Protein AF-A0A3D0NWP7-F1 (afdb_monomer_lite)

Foldseek 3Di:
DDPQVVDPDGPPDDDDPDDDPPDDPLVVLLSLLLPDACDPVNLVVLLVVLVVLLVCVVPPDPPDDDDQDDDPPPCRVVSVVLLQQLQQQDQGPNHTSLRSNVVNCPVPVPSSVSSVSNNVDNDHDDDDDDDDPPPPPD

Sequence (138 aa):
MRIQNMFQEDIDRKINGVVKVDQDASDVLVQELKEYVITRELKKHFITFFTNYGDSFREKTADIGVWISGFFGSGKSHFLKMLSYLLENKEVQGEKTVEIFRRKFADDPATFRLIEEAAKGRTDTILFNIDIEGSINK

Secondary structure (DSSP, 8-state):
--GGGGSSS-TTSPP-SS--TTS-HHHHHHHHHHH----HHHHHHHHHHHHHHHHHHHS--S---------TTSSHHHHHHHHHHHHHT-EETTEEHHHHHHGGGTT-HHHHHHHHHHTTS-----------------

Structure (mmCIF, N/CA/C/O backbone):
data_AF-A0A3D0NWP7-F1
#
_entry.id   AF-A0A3D0NWP7-F1
#
loop_
_atom_site.group_PDB
_atom_site.id
_atom_site.type_symbol
_atom_site.label_atom_id
_atom_site.label_alt_id
_atom_site.label_comp_id
_atom_site.label_asym_id
_atom_site.label_entity_id
_atom_site.label_seq_id
_atom_site.pdbx_PDB_ins_code
_atom_site.Cartn_x
_atom_site.Cartn_y
_atom_site.Cartn_z
_atom_site.occupancy
_atom_site.B_iso_or_equiv
_atom_site.auth_seq_id
_atom_site.auth_comp_id
_atom_site.auth_asym_id
_atom_site.auth_atom_id
_atom_site.pdbx_PDB_model_num
ATOM 1 N N . MET A 1 1 ? -23.465 23.089 17.621 1.00 78.06 1 MET A N 1
ATOM 2 C CA . MET A 1 1 ? -22.523 22.273 16.823 1.00 78.06 1 MET A CA 1
ATOM 3 C C . MET A 1 1 ? -21.872 21.266 17.765 1.00 78.06 1 MET A C 1
ATOM 5 O O . MET A 1 1 ? -21.392 21.701 18.803 1.00 78.06 1 MET A O 1
ATOM 9 N N . ARG A 1 2 ? -21.921 19.953 17.495 1.00 86.75 2 ARG A N 1
ATOM 10 C CA . ARG A 1 2 ? -21.193 18.955 18.306 1.00 86.75 2 ARG A CA 1
ATOM 11 C C . ARG A 1 2 ? -19.817 18.722 17.677 1.00 86.75 2 ARG A C 1
ATOM 13 O O . ARG A 1 2 ? -19.762 18.532 16.467 1.00 86.75 2 ARG A O 1
ATOM 20 N N . ILE A 1 3 ? -18.745 18.726 18.476 1.00 89.06 3 ILE A N 1
ATOM 21 C CA . ILE A 1 3 ? -17.354 18.540 18.001 1.00 89.06 3 ILE A CA 1
ATOM 22 C C . ILE A 1 3 ? -17.204 17.223 17.227 1.00 89.06 3 ILE A C 1
ATOM 24 O O . ILE A 1 3 ? -16.511 17.184 16.220 1.00 89.06 3 ILE A O 1
ATOM 28 N N . GLN A 1 4 ? -17.936 16.181 17.631 1.00 88.81 4 GLN A N 1
ATOM 29 C CA . GLN A 1 4 ? -17.981 14.887 16.941 1.00 88.81 4 GLN A CA 1
ATOM 30 C C . GLN A 1 4 ? -18.271 15.003 15.429 1.00 88.81 4 GLN A C 1
ATOM 32 O O . GLN A 1 4 ? -17.736 14.234 14.645 1.00 88.81 4 GLN A O 1
ATOM 37 N N . ASN A 1 5 ? -19.046 16.009 15.004 1.00 89.31 5 ASN A N 1
ATOM 38 C CA . ASN A 1 5 ? -19.414 16.206 13.599 1.00 89.31 5 ASN A CA 1
ATOM 39 C C . ASN A 1 5 ? -18.295 16.867 12.768 1.00 89.31 5 ASN A C 1
ATOM 41 O O . ASN A 1 5 ? -18.481 17.079 11.575 1.00 89.31 5 ASN A O 1
ATOM 45 N N . MET A 1 6 ? -17.176 17.261 13.387 1.00 91.12 6 MET A N 1
ATOM 46 C CA . MET A 1 6 ? -16.007 17.804 12.685 1.00 91.12 6 MET A CA 1
ATOM 47 C C . MET A 1 6 ? -15.065 16.706 12.179 1.00 91.12 6 MET A C 1
ATOM 49 O O . MET A 1 6 ? -14.208 16.986 11.344 1.00 91.12 6 MET A O 1
ATOM 53 N N . PHE A 1 7 ? -15.182 15.483 12.700 1.00 88.88 7 PHE A N 1
ATOM 54 C CA . PHE A 1 7 ? -14.320 14.372 12.312 1.00 88.88 7 PHE A CA 1
ATOM 55 C C . PHE A 1 7 ? -14.858 13.683 11.060 1.00 88.88 7 PHE A C 1
ATOM 57 O O . PHE A 1 7 ? -16.065 13.546 10.883 1.00 88.88 7 PHE A O 1
ATOM 64 N N . GLN A 1 8 ? -13.942 13.252 10.191 1.00 85.12 8 GLN A N 1
ATOM 65 C CA . GLN A 1 8 ? -14.287 12.532 8.964 1.00 85.12 8 GLN A CA 1
ATOM 66 C C . GLN A 1 8 ? -14.878 11.146 9.258 1.00 85.12 8 GLN A C 1
ATOM 68 O O . GLN A 1 8 ? -15.789 10.706 8.567 1.00 85.12 8 GLN A O 1
ATOM 73 N N . GLU A 1 9 ? -14.354 10.478 10.284 1.00 86.69 9 GLU A N 1
ATOM 74 C CA . GLU A 1 9 ? -14.750 9.133 10.692 1.00 86.69 9 GLU A CA 1
ATOM 75 C C . GLU A 1 9 ? -15.384 9.168 12.086 1.00 86.69 9 GLU A C 1
ATOM 77 O O . GLU A 1 9 ? -15.115 10.078 12.877 1.00 86.69 9 GLU A O 1
ATOM 82 N N . ASP A 1 10 ? -16.183 8.149 12.405 1.00 87.00 10 ASP A N 1
ATOM 83 C CA . ASP A 1 10 ? -16.801 7.994 13.724 1.00 87.00 10 ASP A CA 1
ATOM 84 C C . ASP A 1 10 ? -15.733 7.912 14.828 1.00 87.00 10 ASP A C 1
ATOM 86 O O . ASP A 1 10 ? -14.806 7.102 14.755 1.00 87.00 10 ASP A O 1
ATOM 90 N N . ILE A 1 11 ? -15.848 8.754 15.854 1.00 87.19 11 ILE A N 1
ATOM 91 C CA . ILE A 1 11 ? -14.899 8.805 16.973 1.00 87.19 11 ILE A CA 1
ATOM 92 C C . ILE A 1 11 ? -15.081 7.651 17.963 1.00 87.19 11 ILE A C 1
ATOM 94 O O . ILE A 1 11 ? -14.134 7.333 18.679 1.00 87.19 11 ILE A O 1
ATOM 98 N N . ASP A 1 12 ? -16.252 7.007 17.979 1.00 87.94 12 ASP A N 1
ATOM 99 C CA . ASP A 1 12 ? -16.558 5.883 18.872 1.00 87.94 12 ASP A CA 1
ATOM 100 C C . ASP A 1 12 ? -16.177 4.522 18.254 1.00 87.94 12 ASP A C 1
ATOM 102 O O . ASP A 1 12 ? -16.337 3.463 18.876 1.00 87.94 12 ASP A O 1
ATOM 106 N N . ARG A 1 13 ? -15.637 4.525 17.026 1.00 85.94 13 ARG A N 1
ATOM 107 C CA . ARG A 1 13 ? -15.186 3.308 16.344 1.00 85.94 13 ARG A CA 1
ATOM 108 C C . ARG A 1 13 ? -14.047 2.634 17.110 1.00 85.94 13 ARG A C 1
ATOM 110 O O . ARG A 1 13 ? -13.135 3.277 17.631 1.00 85.94 13 ARG A O 1
ATOM 117 N N . LYS A 1 14 ? -14.053 1.301 17.135 1.00 78.88 14 LYS A N 1
ATOM 118 C CA . LYS A 1 14 ? -12.984 0.528 17.776 1.00 78.88 14 LYS A CA 1
ATOM 119 C C . LYS A 1 14 ? -11.742 0.511 16.891 1.00 78.88 14 LYS A C 1
ATOM 121 O O . LYS A 1 14 ? -11.761 -0.072 15.814 1.00 78.88 14 LYS A O 1
ATOM 126 N N . ILE A 1 15 ? -10.654 1.093 17.386 1.00 75.38 15 ILE A N 1
ATOM 127 C CA . ILE A 1 15 ? -9.334 1.003 16.761 1.00 75.38 15 ILE A CA 1
ATOM 128 C C . ILE A 1 15 ? -8.519 -0.042 17.518 1.00 75.38 15 ILE A C 1
ATOM 130 O O . ILE A 1 15 ? -8.250 0.085 18.714 1.00 75.38 15 ILE A O 1
ATOM 134 N N . ASN A 1 16 ? -8.112 -1.089 16.809 1.00 69.00 16 ASN A N 1
ATOM 135 C CA . ASN A 1 16 ? -7.226 -2.107 17.360 1.00 69.00 16 ASN A CA 1
ATOM 136 C C . ASN A 1 16 ? -5.797 -1.560 17.412 1.00 69.00 16 ASN A C 1
ATOM 138 O O . ASN A 1 16 ? -5.104 -1.527 16.401 1.00 69.00 16 ASN A O 1
ATOM 142 N N . GLY A 1 17 ? -5.355 -1.129 18.595 1.00 66.56 17 GLY A N 1
ATOM 143 C CA . GLY A 1 17 ? -3.964 -0.712 18.808 1.00 66.56 17 GLY A CA 1
ATOM 144 C C . GLY A 1 17 ? -2.961 -1.873 18.754 1.00 66.56 17 GLY A C 1
ATOM 145 O O . GLY A 1 17 ? -1.768 -1.647 18.581 1.00 66.56 17 GLY A O 1
ATOM 146 N N . VAL A 1 18 ? -3.442 -3.112 18.898 1.00 66.88 18 VAL A N 1
ATOM 147 C CA . VAL A 1 18 ? -2.653 -4.348 18.838 1.00 66.88 18 VAL A CA 1
ATOM 148 C C . VAL A 1 18 ? -3.484 -5.405 18.115 1.00 66.88 18 VAL A C 1
ATOM 150 O O . VAL A 1 18 ? -4.669 -5.560 18.419 1.00 66.88 18 VAL A O 1
ATOM 153 N N . VAL A 1 19 ? -2.871 -6.132 17.179 1.00 63.78 19 VAL A N 1
ATOM 154 C CA . VAL A 1 19 ? -3.496 -7.295 16.532 1.00 63.78 19 VAL A CA 1
ATOM 155 C C . VAL A 1 19 ? -3.646 -8.395 17.581 1.00 63.78 19 VAL A C 1
ATOM 157 O O . VAL A 1 19 ? -2.650 -8.844 18.151 1.00 63.78 19 VAL A O 1
ATOM 160 N N . LYS A 1 20 ? -4.882 -8.801 17.875 1.00 62.97 20 LYS A N 1
ATOM 161 C CA . LYS A 1 20 ? -5.155 -9.885 18.825 1.00 62.97 20 LYS A CA 1
ATOM 162 C C . LYS A 1 20 ? -5.239 -11.223 18.096 1.00 62.97 20 LYS A C 1
ATOM 164 O O . LYS A 1 20 ? -5.663 -11.278 16.948 1.00 62.97 20 LYS A O 1
ATOM 169 N N . VAL A 1 21 ? -4.848 -12.296 18.781 1.00 58.00 21 VAL A N 1
ATOM 170 C CA . VAL A 1 21 ? -4.800 -13.660 18.219 1.00 58.00 21 VAL A CA 1
ATOM 171 C C . VAL A 1 21 ? -6.193 -14.185 17.840 1.00 58.00 21 VAL A C 1
ATOM 173 O O . VAL A 1 21 ? -6.308 -15.034 16.966 1.00 58.00 21 VAL A O 1
ATOM 176 N N . ASP A 1 22 ? -7.247 -13.679 18.481 1.00 60.31 22 ASP A N 1
ATOM 177 C CA . ASP A 1 22 ? -8.642 -14.093 18.303 1.00 60.31 22 ASP A CA 1
ATOM 178 C C . ASP A 1 22 ? -9.411 -13.296 17.235 1.00 60.31 22 ASP A C 1
ATOM 180 O O . ASP A 1 22 ? -10.573 -13.600 16.972 1.00 60.31 22 ASP A O 1
ATOM 184 N N . GLN A 1 23 ? -8.799 -12.278 16.622 1.00 63.06 23 GLN A N 1
ATOM 185 C CA . GLN A 1 23 ? -9.449 -11.485 15.577 1.00 63.06 23 GLN A CA 1
ATOM 186 C C . GLN A 1 23 ? -9.377 -12.175 14.217 1.00 63.06 23 GLN A C 1
ATOM 188 O O . GLN A 1 23 ? -8.331 -12.698 13.829 1.00 63.06 23 GLN A O 1
ATOM 193 N N . ASP A 1 24 ? -10.485 -12.125 13.471 1.00 75.50 24 ASP A N 1
ATOM 194 C CA . ASP A 1 24 ? -10.526 -12.628 12.103 1.00 75.50 24 ASP A CA 1
ATOM 195 C C . ASP A 1 24 ? -9.505 -11.864 11.244 1.00 75.50 24 ASP A C 1
ATOM 197 O O . ASP A 1 24 ? -9.474 -10.628 11.213 1.00 75.50 24 ASP A O 1
ATOM 201 N N . ALA A 1 25 ? -8.650 -12.608 10.541 1.00 81.12 25 ALA A N 1
ATOM 202 C CA . ALA A 1 25 ? -7.607 -12.038 9.698 1.00 81.12 25 ALA A CA 1
ATOM 203 C C . ALA A 1 25 ? -8.179 -11.116 8.604 1.00 81.12 25 ALA A C 1
ATOM 205 O O . ALA A 1 25 ? -7.507 -10.173 8.180 1.00 81.12 25 ALA A O 1
ATOM 206 N N . SER A 1 26 ? -9.415 -11.368 8.160 1.00 86.38 26 SER A N 1
ATOM 207 C CA . SER A 1 26 ? -10.123 -10.530 7.193 1.00 86.38 26 SER A CA 1
ATOM 208 C C . SER A 1 26 ? -10.529 -9.180 7.787 1.00 86.38 26 SER A C 1
ATOM 210 O O . SER A 1 26 ? -10.262 -8.152 7.165 1.00 86.38 26 SER A O 1
ATOM 212 N N . ASP A 1 27 ? -11.077 -9.160 9.006 1.00 87.06 27 ASP A N 1
ATOM 213 C CA . ASP A 1 27 ? -11.480 -7.931 9.702 1.00 87.06 27 ASP A CA 1
ATOM 214 C C . ASP A 1 27 ? -10.277 -7.023 9.964 1.00 87.06 27 ASP A C 1
ATOM 216 O O . ASP A 1 27 ? -10.319 -5.823 9.679 1.00 87.06 27 ASP A O 1
ATOM 220 N N . VAL A 1 28 ? -9.176 -7.605 10.453 1.00 86.69 28 VAL A N 1
ATOM 221 C CA . VAL A 1 28 ? -7.931 -6.869 10.714 1.00 86.69 28 VAL A CA 1
ATOM 222 C C . VAL A 1 28 ? -7.407 -6.240 9.430 1.00 86.69 28 VAL A C 1
ATOM 224 O O . VAL A 1 28 ? -7.060 -5.062 9.420 1.00 86.69 28 VAL A O 1
ATOM 227 N N . LEU A 1 29 ? -7.390 -6.992 8.330 1.00 90.25 29 LEU A N 1
ATOM 228 C CA . LEU A 1 29 ? -6.913 -6.495 7.047 1.00 90.25 29 LEU A CA 1
ATOM 229 C C . LEU A 1 29 ? -7.784 -5.360 6.505 1.00 90.25 29 LEU A C 1
ATOM 231 O O . LEU A 1 29 ? -7.255 -4.334 6.074 1.00 90.25 29 LEU A O 1
ATOM 235 N N . VAL A 1 30 ? -9.109 -5.525 6.519 1.00 91.69 30 VAL A N 1
ATOM 236 C CA . VAL A 1 30 ? -10.050 -4.501 6.041 1.00 91.69 30 VAL A CA 1
ATOM 237 C C . VAL A 1 30 ? -9.908 -3.228 6.871 1.00 91.69 30 VAL A C 1
ATOM 239 O O . VAL A 1 30 ? -9.884 -2.129 6.316 1.00 91.69 30 VAL A O 1
ATOM 242 N N . GLN A 1 31 ? -9.778 -3.361 8.192 1.00 89.00 31 GLN A N 1
ATOM 243 C CA . GLN A 1 31 ? -9.558 -2.227 9.081 1.00 89.00 31 GLN A CA 1
ATOM 244 C C . GLN A 1 31 ? -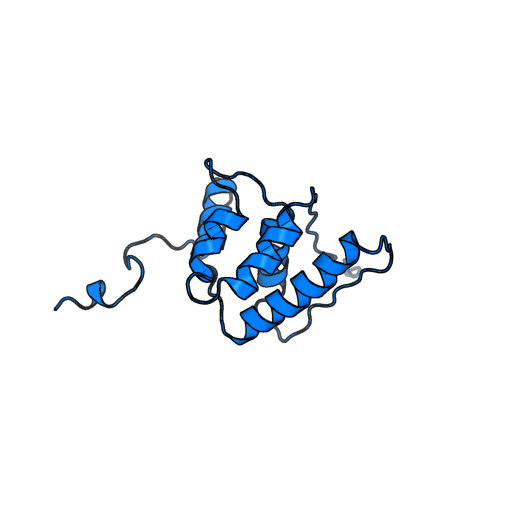8.200 -1.558 8.821 1.00 89.00 31 GLN A C 1
ATOM 246 O O . GLN A 1 31 ? -8.149 -0.336 8.726 1.00 89.00 31 GLN A O 1
ATOM 251 N N . GLU A 1 32 ? -7.116 -2.321 8.649 1.00 90.44 32 GLU A N 1
ATOM 252 C CA . GLU A 1 32 ? -5.792 -1.779 8.303 1.00 90.44 32 GLU A CA 1
ATOM 253 C C . GLU A 1 32 ? -5.837 -0.980 6.997 1.00 90.44 32 GLU A C 1
ATOM 255 O O . GLU A 1 32 ? -5.368 0.159 6.959 1.00 90.44 32 GLU A O 1
ATOM 260 N N . LEU A 1 33 ? -6.459 -1.534 5.947 1.00 93.75 33 LEU A N 1
ATOM 261 C CA . LEU A 1 33 ? -6.668 -0.814 4.694 1.00 93.75 33 LEU A CA 1
ATOM 262 C C . LEU A 1 33 ? -7.464 0.465 4.947 1.00 93.75 33 LEU A C 1
ATOM 264 O O . LEU A 1 33 ? -7.044 1.518 4.493 1.00 93.75 33 LEU A O 1
ATOM 268 N N . LYS A 1 34 ? -8.573 0.429 5.691 1.00 91.12 34 LYS A N 1
ATOM 269 C CA . LYS A 1 34 ? -9.410 1.616 5.947 1.00 91.12 34 LYS A CA 1
ATOM 270 C C . LYS A 1 34 ? -8.697 2.695 6.760 1.00 91.12 34 LYS A C 1
ATOM 272 O O . LYS A 1 34 ? -8.778 3.861 6.381 1.00 91.12 34 LYS A O 1
ATOM 277 N N . GLU A 1 35 ? -7.932 2.334 7.780 1.00 89.81 35 GLU A N 1
ATOM 278 C CA . GLU A 1 35 ? -7.252 3.290 8.665 1.00 89.81 35 GLU A CA 1
ATOM 279 C C . GLU A 1 35 ? -5.911 3.800 8.093 1.00 89.81 35 GLU A C 1
ATOM 281 O O . GLU A 1 35 ? -5.358 4.778 8.596 1.00 89.81 35 GLU A O 1
ATOM 286 N N . TYR A 1 36 ? -5.373 3.198 7.022 1.00 93.19 36 TYR A N 1
ATOM 287 C CA . TYR A 1 36 ? -4.113 3.654 6.425 1.00 93.19 36 TYR A CA 1
ATOM 288 C C . TYR A 1 36 ? -4.217 5.077 5.849 1.00 93.19 36 TYR A C 1
ATOM 290 O O . TYR A 1 36 ? -4.990 5.335 4.924 1.00 93.19 36 TYR A O 1
ATOM 298 N N . VAL A 1 37 ? -3.420 6.017 6.354 1.00 92.19 37 VAL A N 1
ATOM 299 C CA . VAL A 1 37 ? -3.463 7.420 5.911 1.00 92.19 37 VAL A CA 1
ATOM 300 C C . VAL A 1 37 ? -2.466 7.669 4.783 1.00 92.19 37 VAL A C 1
ATOM 302 O O . VAL A 1 37 ? -1.259 7.487 4.943 1.00 92.19 37 VAL A O 1
ATOM 305 N N . ILE A 1 38 ? -2.968 8.160 3.649 1.00 93.25 38 ILE A N 1
ATOM 306 C CA . ILE A 1 38 ? -2.154 8.517 2.486 1.00 93.25 38 ILE A CA 1
ATOM 307 C C . ILE A 1 38 ? -1.702 9.972 2.595 1.00 93.25 38 ILE A C 1
ATOM 309 O O . ILE A 1 38 ? -2.442 10.906 2.290 1.00 93.25 38 ILE A O 1
ATOM 313 N N . THR A 1 39 ? -0.456 10.172 3.017 1.00 93.62 39 THR A N 1
ATOM 314 C CA . THR A 1 39 ? 0.182 11.493 3.006 1.00 93.62 39 THR A CA 1
ATOM 315 C C . THR A 1 39 ? 0.688 11.848 1.609 1.00 93.62 39 THR A C 1
ATOM 317 O O . THR A 1 39 ? 0.877 10.982 0.754 1.00 93.62 39 THR A O 1
ATOM 320 N N . ARG A 1 40 ? 0.983 13.132 1.375 1.00 93.25 40 ARG A N 1
ATOM 321 C CA . ARG A 1 40 ? 1.559 13.603 0.105 1.00 93.25 40 ARG A CA 1
ATOM 322 C C . ARG A 1 40 ? 2.871 12.896 -0.256 1.00 93.25 40 ARG A C 1
ATOM 324 O O . ARG A 1 40 ? 3.086 12.591 -1.424 1.00 93.25 40 ARG A O 1
ATOM 331 N N . GLU A 1 41 ? 3.730 12.621 0.724 1.00 92.81 41 GLU A N 1
ATOM 332 C CA . GLU A 1 41 ? 4.990 11.907 0.478 1.00 92.81 41 GLU A CA 1
ATOM 333 C C . GLU A 1 41 ? 4.748 10.424 0.173 1.00 92.81 41 GLU A C 1
ATOM 335 O O . GLU A 1 41 ? 5.331 9.895 -0.771 1.00 92.81 41 GLU A O 1
ATOM 340 N N . LEU A 1 42 ? 3.813 9.770 0.875 1.00 94.25 42 LEU A N 1
ATOM 341 C CA . LEU A 1 42 ? 3.422 8.397 0.544 1.00 94.25 42 LEU A CA 1
ATOM 342 C C . LEU A 1 42 ? 2.849 8.293 -0.873 1.00 94.25 42 LEU A C 1
ATOM 344 O O . LEU A 1 42 ? 3.204 7.354 -1.582 1.00 94.25 42 LEU A O 1
ATOM 348 N N . LYS A 1 43 ? 2.044 9.269 -1.327 1.00 94.75 43 LYS A N 1
ATOM 349 C CA . LYS A 1 43 ? 1.556 9.309 -2.721 1.00 94.75 43 LYS A CA 1
ATOM 350 C C . LYS A 1 43 ? 2.716 9.241 -3.718 1.00 94.75 43 LYS A C 1
ATOM 352 O O . LYS A 1 43 ? 2.660 8.444 -4.647 1.00 94.75 43 LYS A O 1
ATOM 357 N N . LYS A 1 44 ? 3.797 10.001 -3.501 1.00 95.62 44 LYS A N 1
ATOM 358 C CA . LYS A 1 44 ? 4.986 9.951 -4.373 1.00 95.62 44 LYS A CA 1
ATOM 359 C C . LYS A 1 44 ? 5.612 8.557 -4.399 1.00 95.62 44 LYS A C 1
ATOM 361 O O . LYS A 1 44 ? 5.939 8.067 -5.472 1.00 95.62 44 LYS A O 1
ATOM 366 N N . HIS A 1 45 ? 5.742 7.901 -3.245 1.00 95.94 45 HIS A N 1
ATOM 367 C CA . HIS A 1 45 ? 6.283 6.541 -3.180 1.00 95.94 45 HIS A CA 1
ATOM 368 C C . HIS A 1 45 ? 5.392 5.518 -3.895 1.00 95.94 45 HIS A C 1
ATOM 370 O O . HIS A 1 45 ? 5.918 4.658 -4.598 1.00 95.94 45 HIS A O 1
ATOM 376 N N . PHE A 1 46 ? 4.066 5.641 -3.780 1.00 96.38 46 PHE A N 1
ATOM 377 C CA . PHE A 1 46 ? 3.122 4.821 -4.543 1.00 96.38 46 PHE A CA 1
ATOM 378 C C . PHE A 1 46 ? 3.274 5.024 -6.051 1.00 96.38 46 PHE A C 1
ATOM 380 O O . PHE A 1 46 ? 3.397 4.039 -6.775 1.00 96.38 46 PHE A O 1
ATOM 387 N N . ILE A 1 47 ? 3.327 6.276 -6.520 1.00 95.62 47 ILE A N 1
ATOM 388 C CA . ILE A 1 47 ? 3.527 6.593 -7.943 1.00 95.62 47 ILE A CA 1
ATOM 389 C C . ILE A 1 47 ? 4.827 5.963 -8.443 1.00 95.62 47 ILE A C 1
ATOM 391 O O . ILE A 1 47 ? 4.810 5.245 -9.442 1.00 95.62 47 ILE A O 1
ATOM 395 N N . THR 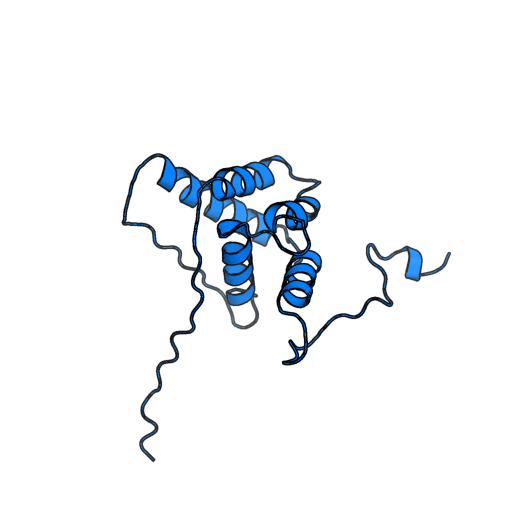A 1 48 ? 5.940 6.182 -7.735 1.00 95.19 48 THR A N 1
ATOM 396 C CA . THR A 1 48 ? 7.244 5.635 -8.123 1.00 95.19 48 THR A CA 1
ATOM 397 C C . THR A 1 48 ? 7.207 4.112 -8.176 1.00 95.19 48 THR A C 1
ATOM 399 O O . THR A 1 48 ? 7.660 3.530 -9.156 1.00 95.19 48 THR A O 1
ATOM 402 N N . PHE A 1 49 ? 6.653 3.455 -7.157 1.00 95.38 49 PHE A N 1
ATOM 403 C CA . PHE A 1 49 ? 6.585 1.998 -7.121 1.00 95.38 49 PHE A CA 1
ATOM 404 C C . PHE A 1 49 ? 5.743 1.443 -8.273 1.00 95.38 49 PHE A C 1
ATOM 406 O O . PHE A 1 49 ? 6.242 0.649 -9.065 1.00 95.38 49 PHE A O 1
ATOM 413 N N . PHE A 1 50 ? 4.488 1.881 -8.398 1.00 94.75 50 PHE A N 1
ATOM 414 C CA . PHE A 1 50 ? 3.544 1.301 -9.353 1.00 94.75 50 PHE A CA 1
ATOM 415 C C . PHE A 1 50 ? 3.851 1.658 -10.810 1.00 94.75 50 PHE A C 1
ATOM 417 O O . PHE A 1 50 ? 3.535 0.867 -11.693 1.00 94.75 50 PHE A O 1
ATOM 424 N N . THR A 1 51 ? 4.529 2.781 -11.068 1.00 92.44 51 THR A N 1
ATOM 425 C CA . THR A 1 51 ? 5.064 3.081 -12.408 1.00 92.44 51 THR A CA 1
ATOM 426 C C . THR A 1 51 ? 6.115 2.044 -12.809 1.00 92.44 51 THR A C 1
ATOM 428 O O . THR A 1 51 ? 5.933 1.346 -13.803 1.00 92.44 51 THR A O 1
ATOM 431 N N . ASN A 1 52 ? 7.162 1.868 -11.993 1.00 90.44 52 ASN A N 1
ATOM 432 C CA . ASN A 1 52 ? 8.255 0.940 -12.309 1.00 90.44 52 ASN A CA 1
ATOM 433 C C . ASN A 1 52 ? 7.791 -0.526 -12.301 1.00 90.44 52 ASN A C 1
ATOM 435 O O . ASN A 1 52 ? 8.182 -1.315 -13.157 1.00 90.44 52 ASN A O 1
ATOM 439 N N . TYR A 1 53 ? 6.932 -0.899 -11.350 1.00 89.12 53 TYR A N 1
ATOM 440 C CA . TYR A 1 53 ? 6.374 -2.246 -11.295 1.00 89.12 53 TYR A CA 1
ATOM 441 C C . TYR A 1 53 ? 5.474 -2.528 -12.506 1.00 89.12 53 TYR A C 1
ATOM 443 O O . TYR A 1 53 ? 5.584 -3.586 -13.120 1.00 89.12 53 TYR A O 1
ATOM 451 N N . GLY A 1 54 ? 4.643 -1.564 -12.915 1.00 87.25 54 GLY A N 1
ATOM 45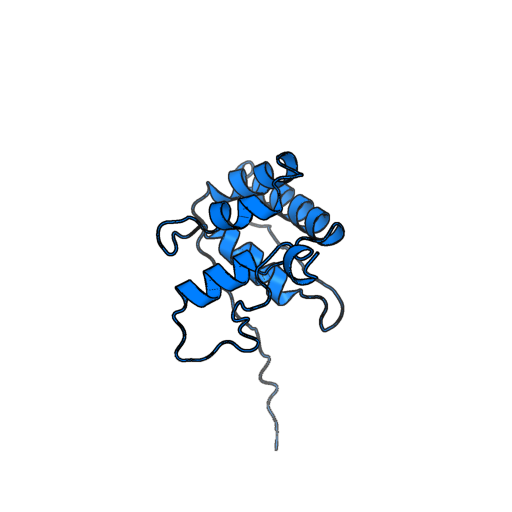2 C CA . GLY A 1 54 ? 3.818 -1.667 -14.119 1.00 87.25 54 GLY A CA 1
ATOM 453 C C . GLY A 1 54 ? 4.634 -1.849 -15.405 1.00 87.25 54 GLY A C 1
ATOM 454 O O . GLY A 1 54 ? 4.257 -2.640 -16.270 1.00 87.25 54 GLY A O 1
ATOM 455 N N . ASP A 1 55 ? 5.774 -1.162 -15.521 1.00 85.25 55 ASP A N 1
ATOM 456 C CA . ASP A 1 55 ? 6.690 -1.301 -16.661 1.00 85.25 55 ASP A CA 1
ATOM 457 C C . ASP A 1 55 ? 7.248 -2.719 -16.804 1.00 85.25 55 ASP A C 1
ATOM 459 O O . ASP A 1 55 ? 7.372 -3.221 -17.923 1.00 85.25 55 ASP A O 1
ATOM 463 N N . SER A 1 56 ? 7.472 -3.413 -15.687 1.00 81.81 56 SER A N 1
ATOM 464 C CA . SER A 1 56 ? 7.984 -4.786 -15.702 1.00 81.81 56 SER A CA 1
ATOM 465 C C . SER A 1 56 ? 7.050 -5.817 -16.347 1.00 81.81 56 SER A C 1
ATOM 467 O O . SER A 1 56 ? 7.494 -6.876 -16.793 1.00 81.81 56 SER A O 1
ATOM 469 N N . PHE A 1 57 ? 5.751 -5.516 -16.453 1.00 79.06 57 PHE A N 1
ATOM 470 C CA . PHE A 1 57 ? 4.813 -6.367 -17.186 1.00 79.06 57 PHE A CA 1
ATOM 471 C C . PHE A 1 57 ? 4.930 -6.206 -18.706 1.00 79.06 57 PHE A C 1
ATOM 473 O O . PHE A 1 57 ? 4.565 -7.122 -19.445 1.00 79.06 57 PHE A O 1
ATOM 480 N N . ARG A 1 58 ? 5.425 -5.055 -19.183 1.00 80.44 58 ARG A N 1
ATOM 481 C CA . ARG A 1 58 ? 5.646 -4.791 -20.614 1.00 80.44 58 ARG A CA 1
ATOM 482 C C . ARG A 1 58 ? 6.945 -5.420 -21.093 1.00 80.44 58 ARG A C 1
ATOM 484 O O . ARG A 1 58 ? 6.966 -6.074 -22.134 1.00 80.44 58 ARG A O 1
ATOM 491 N N . GLU A 1 59 ? 8.002 -5.255 -20.310 1.00 81.25 59 GLU A N 1
ATOM 492 C CA . GLU A 1 59 ? 9.316 -5.829 -20.577 1.00 81.25 59 GLU A CA 1
ATOM 493 C C . GLU A 1 59 ? 9.617 -6.898 -19.532 1.00 81.25 59 GLU A C 1
ATOM 495 O O . GLU A 1 59 ? 9.992 -6.590 -18.404 1.00 81.25 59 GLU A O 1
ATOM 500 N N . LYS A 1 60 ? 9.437 -8.172 -19.906 1.00 74.69 60 LYS A N 1
ATOM 501 C CA . LYS A 1 60 ? 9.715 -9.296 -19.006 1.00 74.69 60 LYS A CA 1
ATOM 502 C C . LYS A 1 60 ? 11.171 -9.242 -18.548 1.00 74.69 60 LYS A C 1
ATOM 504 O O . LYS A 1 60 ? 12.074 -9.537 -19.327 1.00 74.69 60 LYS A O 1
ATOM 509 N N . THR A 1 61 ? 11.372 -8.928 -17.277 1.00 78.50 61 THR A N 1
ATOM 510 C CA . THR A 1 61 ? 12.682 -8.894 -16.631 1.00 78.50 61 THR A CA 1
ATOM 511 C C . THR A 1 61 ? 12.632 -9.627 -15.295 1.00 78.50 61 THR A C 1
ATOM 513 O O . THR A 1 61 ? 11.622 -9.592 -14.593 1.00 78.50 61 THR A O 1
ATOM 516 N N . ALA A 1 62 ? 13.721 -10.319 -14.960 1.00 76.69 62 ALA A N 1
ATOM 517 C CA . ALA A 1 62 ? 13.924 -10.905 -13.636 1.00 76.69 62 ALA A CA 1
ATOM 518 C C . ALA A 1 62 ? 14.626 -9.925 -12.674 1.00 76.69 62 ALA A C 1
ATOM 520 O O . ALA A 1 62 ? 14.700 -10.184 -11.475 1.00 76.69 62 ALA A O 1
ATOM 521 N N . ASP A 1 63 ? 15.102 -8.786 -13.183 1.00 81.19 63 ASP A N 1
ATOM 522 C CA . ASP A 1 63 ? 15.974 -7.853 -12.469 1.00 81.19 63 ASP A CA 1
ATOM 523 C C . ASP A 1 63 ? 15.171 -6.742 -11.777 1.00 81.19 63 ASP A C 1
ATOM 525 O O . ASP A 1 63 ? 15.399 -5.550 -11.986 1.00 81.19 63 ASP A O 1
ATOM 529 N N . ILE A 1 64 ? 14.193 -7.126 -10.954 1.00 80.06 64 ILE A N 1
ATOM 530 C CA . ILE A 1 64 ? 13.351 -6.178 -10.214 1.00 80.06 64 ILE A CA 1
ATOM 531 C C . ILE A 1 64 ? 13.712 -6.238 -8.736 1.00 80.06 64 ILE A C 1
ATOM 533 O O . ILE A 1 64 ? 13.425 -7.211 -8.042 1.00 80.06 64 ILE A O 1
ATOM 537 N N . GLY A 1 65 ? 14.307 -5.156 -8.239 1.00 88.38 65 GLY A N 1
ATOM 538 C CA . GLY A 1 65 ? 14.578 -4.954 -6.821 1.00 88.38 65 GLY A CA 1
ATOM 539 C C . GLY A 1 65 ? 14.017 -3.618 -6.354 1.00 88.38 65 GLY A C 1
ATOM 540 O O . GLY A 1 65 ? 14.256 -2.587 -6.978 1.00 88.38 65 GLY A O 1
ATOM 541 N N . VAL A 1 66 ? 13.291 -3.623 -5.236 1.00 91.44 66 VAL A N 1
ATOM 542 C CA . VAL A 1 66 ? 12.807 -2.399 -4.585 1.00 91.44 66 VAL A CA 1
ATOM 543 C C . VAL A 1 66 ? 13.399 -2.314 -3.188 1.00 91.44 66 VAL A C 1
ATOM 545 O O . VAL A 1 66 ? 13.237 -3.221 -2.375 1.00 91.44 66 VAL A O 1
ATOM 548 N N . TRP A 1 67 ? 14.066 -1.198 -2.899 1.00 93.69 67 TRP A N 1
ATOM 549 C CA . TRP A 1 67 ? 14.643 -0.920 -1.588 1.00 93.69 67 TRP A CA 1
ATOM 550 C C . TRP A 1 67 ? 13.841 0.162 -0.864 1.00 93.69 67 TRP A C 1
ATOM 552 O O . TRP A 1 67 ? 13.773 1.305 -1.317 1.00 93.69 67 TRP A O 1
ATOM 562 N N . ILE A 1 68 ? 13.246 -0.186 0.279 1.00 93.38 68 ILE A N 1
ATOM 563 C CA . ILE A 1 68 ? 12.485 0.746 1.122 1.00 93.38 68 ILE A CA 1
ATOM 564 C C . ILE A 1 68 ? 13.341 1.104 2.340 1.00 93.38 68 ILE A C 1
ATOM 566 O O . ILE A 1 68 ? 13.543 0.284 3.235 1.00 93.38 68 ILE A O 1
ATOM 570 N N . SER A 1 69 ? 13.821 2.345 2.400 1.00 93.75 69 SER A N 1
ATOM 571 C CA . SER A 1 69 ? 14.663 2.858 3.488 1.00 93.75 69 SER A CA 1
ATOM 572 C C . SER A 1 69 ? 14.000 4.007 4.254 1.00 93.75 69 SER A C 1
ATOM 574 O O . SER A 1 69 ? 13.016 4.594 3.811 1.00 93.75 69 SER A O 1
ATOM 576 N N . GLY A 1 70 ? 14.506 4.297 5.457 1.00 92.25 70 GLY A N 1
ATOM 577 C CA . GLY A 1 70 ? 13.948 5.317 6.351 1.00 92.25 70 GLY A CA 1
ATOM 578 C C . GLY A 1 70 ? 14.180 5.017 7.833 1.00 92.25 70 GLY A C 1
ATOM 579 O O . GLY A 1 70 ? 14.508 3.890 8.213 1.00 92.25 70 GLY A O 1
ATOM 580 N N . PHE A 1 71 ? 13.986 6.022 8.685 1.00 92.81 71 PHE A N 1
ATOM 581 C CA . PHE A 1 71 ? 14.221 5.940 10.132 1.00 92.81 71 PHE A CA 1
ATOM 582 C C . PHE A 1 71 ? 13.292 4.945 10.852 1.00 92.81 71 PHE A C 1
ATOM 584 O O . PHE A 1 71 ? 12.274 4.500 10.313 1.00 92.81 71 PHE A O 1
ATOM 591 N N . PHE A 1 72 ? 13.637 4.553 12.081 1.00 89.31 72 PHE A N 1
ATOM 592 C CA . PHE A 1 72 ? 12.750 3.733 12.911 1.00 89.31 72 PHE A CA 1
ATOM 593 C C . PHE A 1 72 ? 11.403 4.443 13.132 1.00 89.31 72 PHE A C 1
ATOM 595 O O . PHE A 1 72 ? 11.355 5.663 13.262 1.00 89.31 72 PHE A O 1
ATOM 602 N N . GLY A 1 73 ? 10.301 3.689 13.111 1.00 87.50 73 GLY A N 1
ATOM 603 C CA . GLY A 1 73 ? 8.951 4.251 13.236 1.00 87.50 73 GLY A CA 1
ATOM 604 C C . GLY A 1 73 ? 8.415 4.973 11.990 1.00 87.50 73 GLY A C 1
ATOM 605 O O . GLY A 1 73 ? 7.269 5.402 12.000 1.00 87.50 73 GLY A O 1
ATOM 606 N N . SER A 1 74 ? 9.168 5.058 10.884 1.00 90.25 74 SER A N 1
ATOM 607 C CA . SER A 1 74 ? 8.728 5.768 9.667 1.00 90.25 74 SER A CA 1
ATOM 608 C C . SER A 1 74 ? 7.674 5.029 8.823 1.00 90.25 74 SER A C 1
ATOM 610 O O . SER A 1 74 ? 7.356 5.464 7.721 1.00 90.25 74 SER A O 1
ATOM 612 N N . GLY A 1 75 ? 7.175 3.878 9.286 1.00 91.44 75 GLY A N 1
ATOM 613 C CA . GLY A 1 75 ? 6.127 3.117 8.597 1.00 91.44 75 GLY A CA 1
ATOM 614 C C . GLY A 1 75 ? 6.583 2.215 7.441 1.00 91.44 75 GLY A C 1
ATOM 615 O O . GLY A 1 75 ? 5.727 1.724 6.716 1.00 91.44 75 GLY A O 1
ATOM 616 N N . LYS A 1 76 ? 7.886 1.938 7.270 1.00 93.81 76 LYS A N 1
ATOM 617 C CA . LYS A 1 76 ? 8.421 1.105 6.160 1.00 93.81 76 LYS A CA 1
ATOM 618 C C . LYS A 1 76 ? 7.738 -0.256 6.019 1.00 93.81 76 LYS A C 1
ATOM 620 O O . LYS A 1 76 ? 7.249 -0.588 4.946 1.00 93.81 76 LYS A O 1
ATOM 625 N N . SER A 1 77 ? 7.674 -1.027 7.106 1.00 91.25 77 SER A N 1
ATOM 626 C CA . SER A 1 77 ? 7.052 -2.356 7.092 1.00 91.25 77 SER A CA 1
ATOM 627 C C . SER A 1 77 ? 5.548 -2.271 6.831 1.00 91.25 77 SER A C 1
ATOM 629 O O . SER A 1 77 ? 4.999 -3.122 6.144 1.00 91.25 77 SER A O 1
ATOM 631 N N . HIS A 1 78 ? 4.883 -1.215 7.317 1.00 92.06 78 HIS A N 1
ATOM 632 C CA . HIS A 1 78 ? 3.464 -0.988 7.046 1.00 92.06 78 HIS A CA 1
ATOM 633 C C . HIS A 1 78 ? 3.232 -0.638 5.569 1.00 92.06 78 HIS A C 1
ATOM 635 O O . HIS A 1 78 ? 2.329 -1.186 4.949 1.00 92.06 78 HIS A O 1
ATOM 641 N N . PHE A 1 79 ? 4.086 0.201 4.976 1.00 95.50 79 PHE A N 1
ATOM 642 C CA . PHE A 1 79 ? 4.055 0.501 3.544 1.00 95.50 79 PHE A CA 1
ATOM 643 C C . PHE A 1 79 ? 4.270 -0.762 2.698 1.00 95.50 79 PHE A C 1
ATOM 645 O O . PHE A 1 79 ? 3.471 -1.030 1.806 1.00 95.50 79 PHE A O 1
ATOM 652 N N . LEU A 1 80 ? 5.265 -1.593 3.033 1.00 95.12 80 LEU A N 1
ATOM 653 C CA . LEU A 1 80 ? 5.487 -2.885 2.371 1.00 95.12 80 LEU A CA 1
ATOM 654 C C . LEU A 1 80 ? 4.265 -3.815 2.489 1.00 95.12 80 LEU A C 1
ATOM 656 O O . LEU A 1 80 ? 3.876 -4.453 1.513 1.00 95.12 80 LEU A O 1
ATOM 660 N N . LYS A 1 81 ? 3.617 -3.851 3.659 1.00 94.25 81 LYS A N 1
ATOM 661 C CA . LYS A 1 81 ? 2.383 -4.618 3.881 1.00 94.25 81 LYS A CA 1
ATOM 662 C C . LYS A 1 81 ? 1.231 -4.120 3.001 1.00 94.25 81 LYS A C 1
ATOM 664 O O . LYS A 1 81 ? 0.522 -4.934 2.419 1.00 94.25 81 LYS A O 1
ATOM 669 N N . MET A 1 82 ? 1.072 -2.802 2.855 1.00 96.25 82 MET A N 1
ATOM 670 C CA . MET A 1 82 ? 0.065 -2.219 1.959 1.00 96.25 82 MET A CA 1
ATOM 671 C C . MET A 1 82 ? 0.337 -2.571 0.498 1.00 96.25 82 MET A C 1
ATOM 673 O O . MET A 1 82 ? -0.586 -2.976 -0.201 1.00 96.25 82 MET A O 1
ATOM 677 N N . LEU A 1 83 ? 1.593 -2.482 0.041 1.00 96.06 83 LEU A N 1
ATOM 678 C CA . LEU A 1 83 ? 1.961 -2.920 -1.309 1.00 96.06 83 LEU A CA 1
ATOM 679 C C . LEU A 1 83 ? 1.586 -4.387 -1.534 1.00 96.06 83 LEU A C 1
ATOM 681 O O . LEU A 1 83 ? 0.963 -4.698 -2.541 1.00 96.06 83 LEU A O 1
ATOM 685 N N . SER A 1 84 ? 1.884 -5.259 -0.568 1.00 94.88 84 SER A N 1
ATOM 686 C CA . SER A 1 84 ? 1.511 -6.676 -0.613 1.00 94.88 84 SER A CA 1
ATOM 687 C C . SER A 1 84 ? 0.001 -6.871 -0.804 1.00 94.88 84 SER A C 1
ATOM 689 O O . SER A 1 84 ? -0.428 -7.502 -1.765 1.00 94.88 84 SER A O 1
ATOM 691 N N . TYR A 1 85 ? -0.832 -6.241 0.031 1.00 95.94 85 TYR A N 1
ATOM 692 C CA . TYR A 1 85 ? -2.290 -6.363 -0.088 1.00 95.94 85 TYR A CA 1
ATOM 693 C C . TYR A 1 85 ? -2.843 -5.852 -1.422 1.00 95.94 85 TYR A C 1
ATOM 695 O O . TYR A 1 85 ? -3.804 -6.423 -1.940 1.00 95.94 85 TYR A O 1
ATOM 703 N N . LEU A 1 86 ? -2.279 -4.767 -1.959 1.00 96.50 86 LEU A N 1
ATOM 704 C CA . LEU A 1 86 ? -2.724 -4.177 -3.223 1.00 96.50 86 LEU A CA 1
ATOM 705 C C . LEU A 1 86 ? -2.296 -5.015 -4.429 1.00 96.50 86 LEU A C 1
ATOM 707 O O . LEU A 1 86 ? -3.076 -5.161 -5.363 1.00 96.50 86 LEU A O 1
ATOM 711 N N . LEU A 1 87 ? -1.086 -5.574 -4.396 1.00 95.12 87 LEU A N 1
ATOM 712 C CA . LEU A 1 87 ? -0.568 -6.440 -5.453 1.00 95.12 87 LEU A CA 1
ATOM 713 C C . LEU A 1 87 ? -1.294 -7.786 -5.493 1.00 95.12 87 LEU A C 1
ATOM 715 O O . LEU A 1 87 ? -1.688 -8.223 -6.568 1.00 95.12 87 LEU A O 1
ATOM 719 N N . GLU A 1 88 ? -1.516 -8.414 -4.333 1.00 95.69 88 GLU A N 1
ATOM 720 C CA . GLU A 1 88 ? -2.274 -9.671 -4.231 1.00 95.69 88 GLU A CA 1
ATOM 721 C C . GLU A 1 88 ? -3.723 -9.494 -4.710 1.00 95.69 88 GLU A C 1
ATOM 723 O O . GLU A 1 88 ? -4.330 -10.409 -5.268 1.00 95.69 88 GLU A O 1
ATOM 728 N N . ASN A 1 89 ? -4.286 -8.299 -4.488 1.00 96.62 89 ASN A N 1
ATOM 729 C CA . ASN A 1 89 ? -5.639 -7.919 -4.889 1.00 96.62 89 ASN A CA 1
ATOM 730 C C . ASN A 1 89 ? -6.695 -8.987 -4.541 1.00 96.62 89 ASN A C 1
ATOM 732 O O . ASN A 1 89 ? -7.564 -9.364 -5.345 1.00 96.62 89 ASN A O 1
ATOM 736 N N . LYS A 1 90 ? -6.583 -9.549 -3.337 1.00 94.19 90 LYS A N 1
ATOM 737 C CA . LYS A 1 90 ? -7.480 -10.609 -2.885 1.00 94.19 90 LYS A CA 1
ATOM 738 C C . LYS A 1 90 ? -8.869 -10.065 -2.583 1.00 94.19 90 LYS A C 1
ATOM 740 O O . LYS A 1 90 ? -9.062 -8.884 -2.301 1.00 94.19 90 LYS A O 1
ATOM 745 N N . GLU A 1 91 ? -9.852 -10.947 -2.676 1.00 95.06 91 GLU A N 1
ATOM 746 C CA . GLU A 1 91 ? -11.211 -10.630 -2.253 1.00 95.06 91 GLU A CA 1
ATOM 747 C C . GLU A 1 91 ? -11.336 -10.889 -0.753 1.00 95.06 91 GLU A C 1
ATOM 749 O O . GLU A 1 91 ? -10.956 -11.954 -0.268 1.00 95.06 91 GLU A O 1
ATOM 754 N N . VAL A 1 92 ? -11.827 -9.897 -0.018 1.00 92.75 92 VAL A N 1
ATOM 755 C CA . VAL A 1 92 ? -12.002 -9.951 1.431 1.00 92.75 92 VAL A CA 1
ATOM 756 C C . VAL A 1 92 ? -13.373 -9.376 1.742 1.00 92.75 92 VAL A C 1
ATOM 758 O O . VAL A 1 92 ? -13.674 -8.250 1.361 1.00 92.75 92 VAL A O 1
ATOM 761 N N . GLN A 1 93 ? -14.225 -10.165 2.399 1.00 92.00 93 GLN A N 1
ATOM 762 C CA . GLN A 1 93 ? -15.605 -9.768 2.720 1.00 92.00 93 GLN A CA 1
ATOM 763 C C . GLN A 1 93 ? -16.418 -9.320 1.484 1.00 92.00 93 GLN A C 1
ATOM 765 O O . GLN A 1 93 ? -17.253 -8.424 1.570 1.00 92.00 93 GLN A O 1
ATOM 770 N N . GLY A 1 94 ? -16.170 -9.948 0.328 1.00 93.19 94 GLY A N 1
ATOM 771 C CA . GLY A 1 94 ? -16.859 -9.652 -0.933 1.00 93.19 94 GLY A CA 1
ATOM 772 C C . GLY A 1 94 ? -16.357 -8.406 -1.673 1.00 93.19 94 GLY A C 1
ATOM 773 O O . GLY A 1 94 ? -16.927 -8.050 -2.701 1.00 93.19 94 GLY A O 1
ATOM 774 N N . GLU A 1 95 ? -15.299 -7.745 -1.190 1.00 95.25 95 GLU A N 1
ATOM 775 C CA . GLU A 1 95 ? -14.688 -6.583 -1.843 1.00 95.25 95 GLU A CA 1
ATOM 776 C C . GLU A 1 95 ? -13.190 -6.824 -2.087 1.00 95.25 95 GLU A C 1
ATOM 778 O O . GLU A 1 95 ? -12.483 -7.440 -1.286 1.00 95.25 95 GLU A O 1
ATOM 783 N N . LYS A 1 96 ? -12.680 -6.362 -3.229 1.00 96.44 96 LYS A N 1
ATOM 784 C CA . LYS A 1 96 ? -11.255 -6.461 -3.566 1.00 96.44 96 LYS A CA 1
ATOM 785 C C . LYS A 1 96 ? -10.443 -5.464 -2.742 1.00 96.44 96 LYS A C 1
ATOM 787 O O . LYS A 1 96 ? -10.864 -4.319 -2.584 1.00 96.44 96 LYS A O 1
ATOM 792 N N . THR A 1 97 ? -9.258 -5.851 -2.264 1.00 96.31 97 THR A N 1
ATOM 793 C CA . THR A 1 97 ? -8.400 -4.963 -1.447 1.00 96.31 97 THR A CA 1
ATOM 794 C C . THR A 1 97 ? -8.100 -3.628 -2.131 1.00 96.31 97 THR A C 1
ATOM 796 O O . THR A 1 97 ? -8.122 -2.586 -1.476 1.00 96.31 97 THR A O 1
ATOM 799 N N . VAL A 1 98 ? -7.886 -3.633 -3.450 1.00 96.75 98 VAL A N 1
ATOM 800 C CA . VAL A 1 98 ? -7.677 -2.415 -4.249 1.00 96.75 98 VAL A CA 1
ATOM 801 C C . VAL A 1 98 ? -8.916 -1.517 -4.272 1.00 96.75 98 VAL A C 1
ATOM 803 O O . VAL A 1 98 ? -8.778 -0.296 -4.209 1.00 96.75 98 VAL A O 1
ATOM 806 N N . GLU A 1 99 ? -10.119 -2.094 -4.291 1.00 96.31 99 GLU A N 1
ATOM 807 C CA . GLU A 1 99 ? -11.371 -1.329 -4.281 1.00 96.31 99 GLU A CA 1
ATOM 808 C C . GLU A 1 99 ? -11.621 -0.674 -2.916 1.00 96.31 99 GLU A C 1
ATOM 810 O O . GLU A 1 99 ? -11.889 0.526 -2.848 1.00 96.31 99 GLU A O 1
ATOM 815 N N . ILE A 1 100 ? -11.370 -1.405 -1.823 1.00 94.94 100 ILE A N 1
ATOM 816 C CA . ILE A 1 100 ? -11.400 -0.846 -0.461 1.00 94.94 100 ILE A CA 1
ATOM 817 C C . ILE A 1 100 ? -10.449 0.360 -0.363 1.00 94.94 100 ILE A C 1
ATOM 819 O O . ILE A 1 100 ? -10.766 1.380 0.259 1.00 94.94 100 ILE A O 1
ATOM 823 N N . PHE A 1 101 ? -9.277 0.269 -1.000 1.00 95.56 101 PHE A N 1
ATOM 824 C CA . PHE A 1 101 ? -8.253 1.312 -0.971 1.00 95.56 101 PHE A CA 1
ATOM 825 C C . PHE A 1 101 ? -8.556 2.509 -1.889 1.00 95.56 101 PHE A C 1
ATOM 827 O O . PHE A 1 101 ? -8.052 3.608 -1.633 1.00 95.56 101 PHE A O 1
ATOM 834 N N . ARG A 1 102 ? -9.410 2.345 -2.914 1.00 95.38 102 ARG A N 1
ATOM 835 C CA . ARG A 1 102 ? -9.747 3.377 -3.917 1.00 95.38 102 ARG A CA 1
ATOM 836 C C . ARG A 1 102 ? -10.186 4.692 -3.298 1.00 95.38 102 ARG A C 1
ATOM 838 O O . ARG A 1 102 ? -9.770 5.760 -3.747 1.00 95.38 102 ARG A O 1
ATOM 845 N N . ARG A 1 103 ? -10.980 4.628 -2.227 1.00 91.94 103 ARG A N 1
ATOM 846 C CA . ARG A 1 103 ? -11.534 5.810 -1.542 1.00 91.94 103 ARG A CA 1
ATOM 847 C C . ARG A 1 103 ? -10.456 6.796 -1.080 1.00 91.94 103 ARG A C 1
ATOM 849 O O . ARG A 1 103 ? -10.724 7.987 -0.985 1.00 91.94 103 ARG A O 1
ATOM 856 N N . LYS A 1 104 ? -9.225 6.325 -0.849 1.00 92.88 104 LYS A N 1
ATOM 857 C CA . LYS A 1 104 ? -8.086 7.151 -0.411 1.00 92.88 104 LYS A CA 1
ATOM 858 C C . LYS A 1 104 ? -7.457 8.000 -1.514 1.00 92.88 104 LYS A C 1
ATOM 860 O O . LYS A 1 104 ? -6.635 8.861 -1.218 1.00 92.88 104 LYS A O 1
ATOM 865 N N . PHE A 1 105 ? -7.827 7.739 -2.763 1.00 94.44 105 PHE A N 1
ATOM 866 C CA . PHE A 1 105 ? -7.362 8.453 -3.949 1.00 94.44 105 PHE A CA 1
ATOM 867 C C . PHE A 1 105 ? -8.529 9.116 -4.690 1.00 94.44 105 PHE A C 1
ATOM 869 O O . PHE A 1 105 ? -8.430 9.385 -5.884 1.00 94.44 105 PHE A O 1
ATOM 876 N N . ALA A 1 106 ? -9.643 9.391 -4.000 1.00 90.94 106 ALA A N 1
ATOM 877 C CA . ALA A 1 106 ? -10.800 10.063 -4.595 1.00 90.94 106 ALA A CA 1
ATOM 878 C C . ALA A 1 106 ? -10.437 11.434 -5.203 1.00 90.94 106 ALA A C 1
ATOM 880 O O . ALA A 1 106 ? -11.012 11.835 -6.211 1.00 90.94 106 ALA A O 1
ATOM 881 N N . ASP A 1 107 ? -9.454 12.123 -4.616 1.00 92.25 107 ASP A N 1
ATOM 882 C CA . ASP A 1 107 ? -8.900 13.395 -5.087 1.00 92.25 107 ASP A CA 1
ATOM 883 C C . ASP A 1 107 ? -7.790 13.237 -6.146 1.00 92.25 107 ASP A C 1
ATOM 885 O O . ASP A 1 107 ? -7.377 14.224 -6.751 1.00 92.25 107 ASP A O 1
ATOM 889 N N . ASP A 1 108 ? -7.305 12.015 -6.386 1.00 93.88 108 ASP A N 1
ATOM 890 C CA . ASP A 1 108 ? -6.214 11.718 -7.319 1.00 93.88 108 ASP A CA 1
ATOM 891 C C . ASP A 1 108 ? -6.458 10.418 -8.119 1.00 93.88 108 ASP A C 1
ATOM 893 O O . ASP A 1 108 ? -5.776 9.400 -7.929 1.00 93.88 108 ASP A O 1
ATOM 897 N N . PRO A 1 109 ? -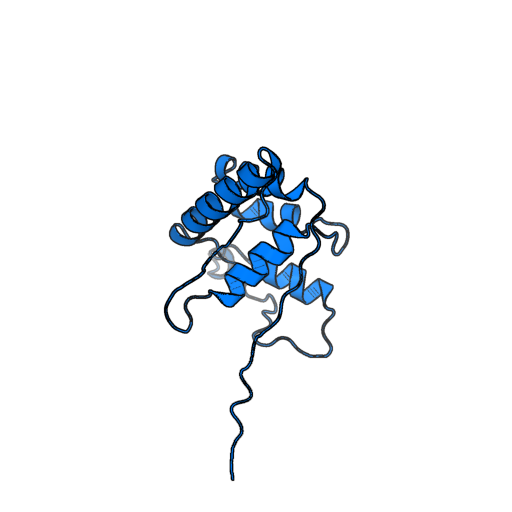7.414 10.435 -9.069 1.00 94.62 109 PRO A N 1
ATOM 898 C CA . PRO A 1 109 ? -7.714 9.267 -9.894 1.00 94.62 109 PRO A CA 1
ATOM 899 C C . PRO A 1 109 ? -6.543 8.835 -10.785 1.00 94.62 109 PRO A C 1
ATOM 901 O O . PRO A 1 109 ? -6.506 7.694 -11.236 1.00 94.62 109 PRO A O 1
ATOM 904 N N . ALA A 1 110 ? -5.605 9.739 -11.090 1.00 93.88 110 ALA A N 1
ATOM 905 C CA . ALA A 1 110 ? -4.464 9.438 -11.948 1.00 93.88 110 ALA A CA 1
ATOM 906 C C . ALA A 1 110 ? -3.476 8.499 -11.259 1.00 93.88 110 ALA A C 1
ATOM 908 O O . ALA A 1 110 ? -3.092 7.491 -11.851 1.00 93.88 110 ALA A O 1
ATOM 909 N N . THR A 1 111 ? -3.135 8.784 -10.001 1.00 93.88 111 THR A N 1
ATOM 910 C CA . THR A 1 111 ? -2.306 7.885 -9.195 1.00 93.88 111 THR A CA 1
ATOM 911 C C . THR A 1 111 ? -3.000 6.545 -8.972 1.00 93.88 111 THR A C 1
ATOM 913 O O . THR A 1 111 ? -2.360 5.501 -9.088 1.00 93.88 111 THR A O 1
ATOM 916 N N . PHE A 1 112 ? -4.314 6.545 -8.720 1.00 96.62 112 PHE A N 1
ATOM 917 C CA . PHE A 1 112 ? -5.043 5.294 -8.512 1.00 96.62 112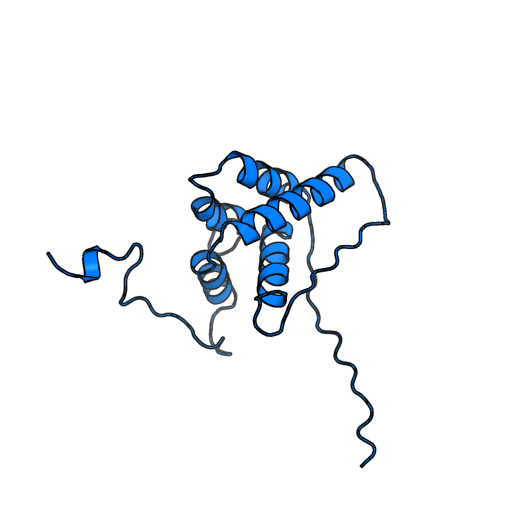 PHE A CA 1
ATOM 918 C C . PHE A 1 112 ? -5.005 4.366 -9.734 1.00 96.62 112 PHE A C 1
ATOM 920 O O . PHE A 1 112 ? -4.851 3.159 -9.569 1.00 96.62 112 PHE A O 1
ATOM 927 N N . ARG A 1 113 ? -5.070 4.908 -10.960 1.00 95.88 113 ARG A N 1
ATOM 928 C CA . ARG A 1 113 ? -4.957 4.089 -12.180 1.00 95.88 113 ARG A CA 1
ATOM 929 C C . ARG A 1 113 ? -3.660 3.280 -12.232 1.00 95.88 113 ARG A C 1
ATOM 931 O O . ARG A 1 113 ? -3.688 2.157 -12.709 1.00 95.88 113 ARG A O 1
ATOM 938 N N . LEU A 1 114 ? -2.542 3.799 -11.717 1.00 95.69 114 LEU A N 1
ATOM 939 C CA . LEU A 1 114 ? -1.280 3.044 -11.670 1.00 95.69 114 LEU A CA 1
ATOM 940 C C . LEU A 1 114 ? -1.401 1.794 -10.783 1.00 95.69 114 LEU A C 1
ATOM 942 O O . LEU A 1 114 ? -0.918 0.725 -11.148 1.00 95.69 114 LEU A O 1
ATOM 946 N N . ILE A 1 115 ? -2.075 1.933 -9.638 1.00 96.00 115 ILE A N 1
ATOM 947 C CA . ILE A 1 115 ? -2.350 0.832 -8.705 1.00 96.00 115 ILE A CA 1
ATOM 948 C C . ILE A 1 115 ? -3.280 -0.188 -9.370 1.00 96.00 115 ILE A C 1
ATOM 950 O O . ILE A 1 115 ? -3.008 -1.386 -9.356 1.00 96.00 115 ILE A O 1
ATOM 954 N N . GLU A 1 116 ? -4.365 0.299 -9.973 1.00 95.50 116 GLU A N 1
ATOM 955 C CA . GLU A 1 116 ? -5.380 -0.528 -10.626 1.00 95.50 116 GLU A CA 1
ATOM 956 C C . GLU A 1 116 ? -4.802 -1.340 -11.789 1.00 95.50 116 GLU A C 1
ATOM 958 O O . GLU A 1 116 ? -5.069 -2.535 -11.880 1.00 95.50 116 GLU A O 1
ATOM 963 N N . GLU A 1 117 ? -3.979 -0.733 -12.650 1.00 93.62 117 GLU A N 1
ATOM 964 C CA . GLU A 1 117 ? -3.330 -1.441 -13.758 1.00 93.62 117 GLU A CA 1
ATOM 965 C C . GLU A 1 117 ? -2.384 -2.541 -13.261 1.00 93.62 117 GLU A C 1
ATOM 967 O O . GLU A 1 117 ? -2.434 -3.664 -13.763 1.00 93.62 117 GLU A O 1
ATOM 972 N N . ALA A 1 118 ? -1.563 -2.258 -12.246 1.00 92.06 118 ALA A N 1
ATOM 973 C CA . ALA A 1 118 ? -0.651 -3.251 -11.681 1.00 92.06 118 ALA A CA 1
ATOM 974 C C . ALA A 1 118 ? -1.390 -4.436 -11.037 1.00 92.06 118 ALA A C 1
ATOM 976 O O . ALA A 1 118 ? -0.959 -5.580 -11.164 1.00 92.06 118 ALA A O 1
ATOM 977 N N . ALA A 1 119 ? -2.529 -4.176 -10.394 1.00 93.31 119 ALA A N 1
ATOM 978 C CA . ALA A 1 119 ? -3.335 -5.185 -9.713 1.00 93.31 119 ALA A CA 1
ATOM 979 C C . ALA A 1 119 ? -4.178 -6.077 -10.647 1.00 93.31 119 ALA A C 1
ATOM 981 O O . ALA A 1 119 ? -4.851 -7.000 -10.176 1.00 93.31 119 ALA A O 1
ATOM 982 N N . LYS A 1 120 ? -4.179 -5.814 -11.964 1.00 91.38 120 LYS A N 1
ATOM 983 C CA . LYS A 1 120 ? -4.777 -6.716 -12.967 1.00 91.38 120 LYS A CA 1
ATOM 984 C C . LYS A 1 120 ? -3.928 -7.966 -13.187 1.00 91.38 120 LYS A C 1
ATOM 986 O O . LYS A 1 120 ? -4.463 -9.006 -13.572 1.00 91.38 120 LYS A O 1
ATOM 991 N N . GLY A 1 121 ? -2.615 -7.865 -12.972 1.00 87.31 121 GLY A N 1
ATOM 992 C CA . GLY A 1 121 ? -1.713 -9.008 -13.015 1.00 87.31 121 GLY A CA 1
ATOM 993 C C . GLY A 1 121 ? -1.965 -9.925 -11.822 1.00 87.31 121 GLY A C 1
ATOM 994 O O . GLY A 1 121 ? -1.996 -9.469 -10.681 1.00 87.31 121 GLY A O 1
ATOM 995 N N . ARG A 1 122 ? -2.128 -11.230 -12.067 1.00 90.12 122 ARG A N 1
ATOM 996 C CA . ARG A 1 122 ? -2.200 -12.206 -10.974 1.00 90.12 122 ARG A CA 1
ATOM 997 C C . ARG A 1 122 ? -0.853 -12.237 -10.253 1.00 90.12 122 ARG A C 1
ATOM 999 O O . ARG A 1 122 ? 0.139 -12.654 -10.847 1.00 90.12 122 ARG A O 1
ATOM 1006 N N . THR A 1 123 ? -0.854 -11.838 -8.987 1.00 91.06 123 THR A N 1
ATOM 1007 C CA . THR A 1 123 ? 0.350 -11.748 -8.159 1.00 91.06 123 THR A CA 1
ATOM 1008 C C . THR A 1 123 ? 0.106 -12.465 -6.841 1.00 91.06 123 THR A C 1
ATOM 1010 O O . THR A 1 123 ? -0.864 -12.169 -6.153 1.00 91.06 123 THR A O 1
ATOM 1013 N N . ASP A 1 124 ? 0.992 -13.390 -6.485 1.00 92.50 124 ASP A N 1
ATOM 1014 C CA . ASP A 1 124 ? 1.019 -13.998 -5.157 1.00 92.50 124 ASP A CA 1
ATOM 1015 C C . ASP A 1 124 ? 2.087 -13.281 -4.321 1.00 92.50 124 ASP A C 1
ATOM 1017 O O . ASP A 1 124 ? 3.196 -13.024 -4.797 1.00 92.50 124 ASP A O 1
ATOM 1021 N N . THR A 1 125 ? 1.765 -12.936 -3.076 1.00 92.56 125 THR A N 1
ATOM 1022 C CA . THR A 1 125 ? 2.654 -12.143 -2.216 1.00 92.56 125 THR A CA 1
ATOM 1023 C C . THR A 1 125 ? 3.085 -12.919 -0.984 1.00 92.56 125 THR A C 1
ATOM 1025 O O . THR A 1 125 ? 2.253 -13.482 -0.276 1.00 92.56 125 THR A O 1
ATOM 1028 N N . ILE A 1 126 ? 4.384 -12.895 -0.682 1.00 92.62 126 ILE A N 1
ATOM 1029 C CA . ILE A 1 126 ? 4.958 -13.507 0.519 1.00 92.62 126 ILE A CA 1
ATOM 1030 C C . ILE A 1 126 ? 5.680 -12.413 1.306 1.00 92.62 126 ILE A C 1
ATOM 1032 O O . ILE A 1 126 ? 6.558 -11.732 0.782 1.00 92.62 126 ILE A O 1
ATOM 1036 N N . LEU A 1 127 ? 5.306 -12.252 2.574 1.00 91.19 127 LEU A N 1
ATOM 1037 C CA . LEU A 1 127 ? 5.942 -11.336 3.519 1.00 91.19 127 LEU A CA 1
ATOM 1038 C C 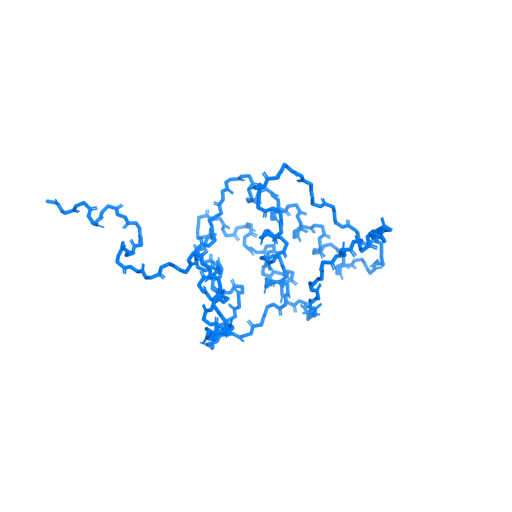. LEU A 1 127 ? 6.664 -12.163 4.579 1.00 91.19 127 LEU A C 1
ATOM 1040 O O . LEU A 1 127 ? 6.046 -12.996 5.237 1.00 91.19 127 LEU A O 1
ATOM 1044 N N . PHE A 1 128 ? 7.956 -11.920 4.765 1.00 88.88 128 PHE A N 1
ATOM 1045 C CA . PHE A 1 128 ? 8.751 -12.583 5.790 1.00 88.88 128 PHE A CA 1
ATOM 1046 C C . PHE A 1 128 ? 9.743 -11.601 6.406 1.00 88.88 128 PHE A C 1
ATOM 1048 O O . PHE A 1 128 ? 10.238 -10.693 5.738 1.00 88.88 128 PHE A O 1
ATOM 1055 N N . ASN A 1 129 ? 10.022 -11.795 7.692 1.00 83.31 129 ASN A N 1
ATOM 1056 C CA . ASN A 1 129 ? 11.133 -11.136 8.359 1.00 83.31 129 ASN A CA 1
ATOM 1057 C C . ASN A 1 129 ? 12.355 -12.043 8.255 1.00 83.31 129 ASN A C 1
ATOM 1059 O O . ASN A 1 129 ? 12.263 -13.246 8.492 1.00 83.31 129 ASN A O 1
ATOM 1063 N N . ILE A 1 130 ? 13.495 -11.457 7.912 1.00 80.50 130 ILE A N 1
ATOM 1064 C CA . ILE A 1 130 ? 14.787 -12.127 8.008 1.00 80.50 130 ILE A CA 1
ATOM 1065 C C . ILE A 1 130 ? 15.379 -11.686 9.343 1.00 80.50 130 ILE A C 1
ATOM 1067 O O . ILE A 1 130 ? 16.115 -10.701 9.402 1.00 80.50 130 ILE A O 1
ATOM 1071 N N . ASP A 1 131 ? 15.000 -12.363 10.425 1.00 71.38 131 ASP A N 1
ATOM 1072 C CA . ASP A 1 131 ? 15.749 -12.233 11.671 1.00 71.38 131 ASP A CA 1
ATOM 1073 C C . ASP A 1 131 ? 17.065 -12.992 11.504 1.00 71.38 131 ASP A C 1
ATOM 1075 O O . ASP A 1 131 ? 17.092 -14.183 11.191 1.00 71.38 131 ASP A O 1
ATOM 1079 N N . ILE A 1 132 ? 18.179 -12.289 11.694 1.00 57.50 132 ILE A N 1
ATOM 1080 C CA . ILE A 1 132 ? 19.456 -12.949 11.931 1.00 57.50 132 ILE A CA 1
ATOM 1081 C C . ILE A 1 132 ? 19.385 -13.397 13.389 1.00 57.50 132 ILE A C 1
ATOM 1083 O O . ILE A 1 132 ? 19.581 -12.579 14.289 1.00 57.50 132 ILE A O 1
ATOM 1087 N N . GLU A 1 133 ? 19.097 -14.676 13.640 1.00 56.75 133 GLU A N 1
ATOM 1088 C CA . GLU A 1 133 ? 19.455 -15.297 14.916 1.00 56.75 133 GLU A CA 1
ATOM 1089 C C . GLU A 1 133 ? 20.985 -15.258 15.021 1.00 56.75 133 GLU A C 1
ATOM 1091 O O . GLU A 1 133 ? 21.700 -16.186 14.648 1.00 56.75 133 GLU A O 1
ATOM 1096 N N . GLY A 1 134 ? 21.517 -14.121 15.469 1.00 51.62 134 GLY A N 1
ATOM 1097 C CA . GLY A 1 134 ? 22.890 -14.035 15.917 1.00 51.62 134 GLY A CA 1
ATOM 1098 C C . GLY A 1 134 ? 23.005 -14.993 17.087 1.00 51.62 134 GLY A C 1
ATOM 1099 O O . GLY A 1 134 ? 22.314 -14.817 18.088 1.00 51.62 134 GLY A O 1
ATOM 1100 N N . SER A 1 135 ? 23.832 -16.026 16.941 1.00 49.09 135 SER A N 1
ATOM 1101 C CA . SER A 1 135 ? 24.124 -16.983 18.001 1.00 49.09 135 SER A CA 1
ATOM 1102 C C . SER A 1 135 ? 24.438 -16.223 19.288 1.00 49.09 135 SER A C 1
ATOM 1104 O O . SER A 1 135 ? 25.493 -15.595 19.407 1.00 49.09 135 SER A O 1
ATOM 1106 N N . ILE A 1 136 ? 23.503 -16.260 20.240 1.00 53.44 136 ILE A N 1
ATOM 1107 C CA . ILE A 1 136 ? 23.736 -15.828 21.612 1.00 53.44 136 ILE A CA 1
ATOM 1108 C C . ILE A 1 136 ? 24.649 -16.899 22.201 1.00 53.44 136 ILE A C 1
ATOM 1110 O O . ILE A 1 136 ? 24.187 -17.880 22.781 1.00 53.44 136 ILE A O 1
ATOM 1114 N N . ASN A 1 137 ? 25.955 -16.748 21.990 1.00 47.78 137 ASN A N 1
ATOM 1115 C CA . ASN A 1 137 ? 26.929 -17.467 22.793 1.00 47.78 137 ASN A CA 1
ATOM 1116 C C . ASN A 1 137 ? 26.783 -16.932 24.219 1.00 47.78 137 ASN A C 1
ATOM 1118 O O . ASN A 1 137 ? 27.180 -15.805 24.517 1.00 47.78 137 ASN A O 1
ATOM 1122 N N . LYS A 1 138 ? 26.096 -17.731 25.035 1.00 43.69 138 LYS A N 1
ATOM 1123 C CA . LYS A 1 138 ? 25.989 -17.585 26.483 1.00 43.69 138 LYS A CA 1
ATOM 1124 C C . LYS A 1 138 ? 27.319 -17.898 27.154 1.00 43.69 138 LYS A C 1
ATOM 1126 O O . LYS A 1 138 ? 28.017 -18.810 26.656 1.00 43.69 138 LYS A O 1
#

pLDDT: mean 86.97, std 11.68, range [43.69, 96.75]

Radius of gyration: 17.64 Å; chains: 1; bounding box: 50×40×47 Å